Protein 2XI8 (pdb70)

Nearest PDB structures (foldseek):
  2xj3-assembly1_A  TM=1.014E+00  e=5.355E-12  Enterococcus faecalis
  2xi8-assembly1_A  TM=1.015E+00  e=1.110E-11  Enterococcus faecalis
  1utx-assembly1_B  TM=9.759E-01  e=1.572E-10  Enterococcus faecalis
  2xj3-assembly1_B  TM=9.805E-01  e=1.074E-09  Enterococcus faecalis
  2gzu-assembly1_B  TM=9.222E-01  e=6.323E-10  Enterococcus faecalis

Sequence (132 aa):
MMIINNNLKLIREKKKISQSELAALLEVSRQTINGIEKNKKYYNNPPSLQLALKIAYYLNTPLEDIFQWQPEMMIIINNLKLIREKKKKISQSSEELAALLEVSRQTINGIEKNNKYNPSLQLALKIAYYLNTPLLEDIFQWQPE

Secondary structure (P-SEA, 3-state):
ccccaaaaaaaaacccaaaaaaaacccaaaaaaaaaccccccaaaaaaaaaaaccccccccccccc/ccccaaaaaaaaacccaaaaaaaacccaaaaaaaaaccccccaaaaaaaaaaaccccccccccccc

B-factor: mean 19.88, std 9.54, range [9.63, 66.48]

InterPro domains:
  IPR001387 Cro/C1-type, helix-turn-helix domain [PF01381] (6-59)
  IPR001387 Cro/C1-type, helix-turn-helix domain [PS50943] (6-60)
  IPR001387 Cro/C1-type, helix-turn-helix domain [SM00530] (5-60)
  IPR001387 Cro/C1-type, helix-turn-helix domain [cd00093] (4-60)
  IPR010982 Lambda repressor-like, DNA-binding domain superfamily [G3DSA:1.10.260.40] (1-66)
  IPR010982 Lambda repressor-like, DNA-binding domain superfamily [SSF47413] (4-63)

Radius of gyration: 15.18 Å; Cα contacts (8 Å, |Δi|>4): 177; chains: 2; bounding box: 29×44×25 Å

Solvent-accessible surface area: 7477 Å² total; per-residue (Å²): 147,11,87,28,48,0,99,129,31,13,69,116,82,179,31,56,24,65,93,0,6,75,84,0,149,46,60,143,143,35,0,59,3,1,18,96,111,108,100,76,9,68,4,73,18,0,6,26,0,6,113,80,1,131,26,80,0,59,71,0,0,66,25,67,84,178,122,22,106,32,29,0,91,131,26,18,92,111,85,99,31,64,29,64,92,0,5,76,68,4,148,44,61,116,129,40,0,38,0,1,15,128,111,131,104,86,10,71,3,66,29,0,4,32,0,2,100,56,0,128,19,75,0,51,71,0,1,71,40,62,34,189

Organism: Enterococcus faecalis (NCBI:txid1351)

CATH classification: 1.10.260.40

Foldseek 3Di:
DKDFDLVVLCVVVVHDLCRVCVQLVHDSVQVVCVVVVNDDDDPVSLVVSCVVSVHPSCNGIPDDDD/DKDFCLVVLCVVVVADLCRLCVQLVHDSVVVVCVVVVVDDDDPVSLVSSCVVSVHPSCVGIPDDDD

Structure (mmCIF, N/CA/C/O backbone):
data_2XI8
#
_entry.id   2XI8
#
_cell.length_a   63.412
_cell.length_b   63.412
_cell.length_c   41.315
_cell.angle_alpha   90.00
_cell.angle_beta   90.00
_cell.angle_gamma   90.00
#
_symmetry.space_group_name_H-M   'P 41'
#
loop_
_entity.id
_entity.type
_entity.pdbx_description
1 polymer 'PUTATIVE TRANSCRIPTION REGULATOR'
2 non-polymer GLYCEROL
3 water water
#
loop_
_atom_site.group_PDB
_atom_site.id
_atom_site.type_symbol
_atom_site.label_atom_id
_atom_site.label_alt_id
_atom_site.label_comp_id
_atom_site.label_asym_id
_atom_site.label_entity_id
_atom_site.label_seq_id
_atom_site.pdbx_PDB_ins_code
_atom_site.Cartn_x
_atom_site.Cartn_y
_atom_site.Cartn_z
_atom_site.occupancy
_atom_site.B_iso_or_equiv
_atom_site.auth_seq_id
_atom_site.auth_comp_id
_atom_site.auth_asym_id
_atom_site.auth_atom_id
_atom_site.pdbx_PDB_model_num
ATOM 1 N N A MET A 1 1 ? 17.189 -8.176 -5.493 0.63 18.18 1 MET A N 1
ATOM 2 N N B MET A 1 1 ? 17.152 -8.611 -5.190 0.37 12.11 1 MET A N 1
ATOM 3 C CA A MET A 1 1 ? 16.455 -7.032 -4.955 0.63 16.90 1 MET A CA 1
ATOM 4 C CA B MET A 1 1 ? 16.767 -7.263 -4.827 0.37 14.19 1 MET A CA 1
ATOM 5 C C A MET A 1 1 ? 16.724 -6.899 -3.456 0.63 16.10 1 MET A C 1
ATOM 6 C C B MET A 1 1 ? 16.900 -7.004 -3.333 0.37 12.78 1 MET A C 1
ATOM 7 O O A MET A 1 1 ? 16.435 -7.888 -2.755 0.63 19.90 1 MET A O 1
ATOM 8 O O B MET A 1 1 ? 16.717 -7.898 -2.496 0.37 10.46 1 MET A O 1
ATOM 17 N N . ILE A 1 2 ? 17.157 -5.743 -3.013 1.00 14.56 2 ILE A N 1
ATOM 18 C CA . ILE A 1 2 ? 17.289 -5.298 -1.645 1.00 13.93 2 ILE A CA 1
ATOM 19 C C . ILE A 1 2 ? 16.243 -4.225 -1.362 1.00 14.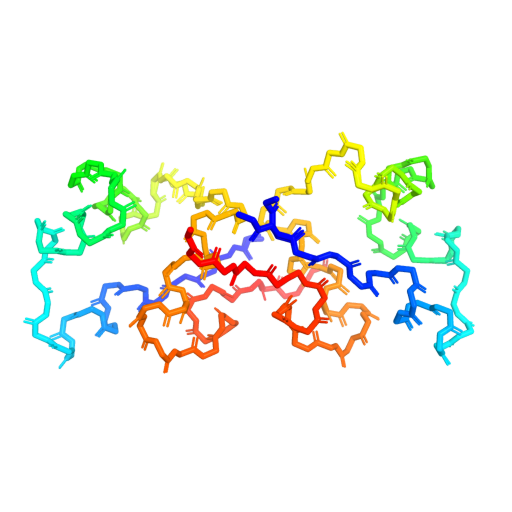49 2 ILE A C 1
ATOM 20 O O . ILE A 1 2 ? 16.128 -3.276 -2.124 1.00 18.85 2 ILE A O 1
ATOM 25 N N . ILE A 1 3 ? 15.483 -4.423 -0.277 1.00 13.86 3 ILE A N 1
ATOM 26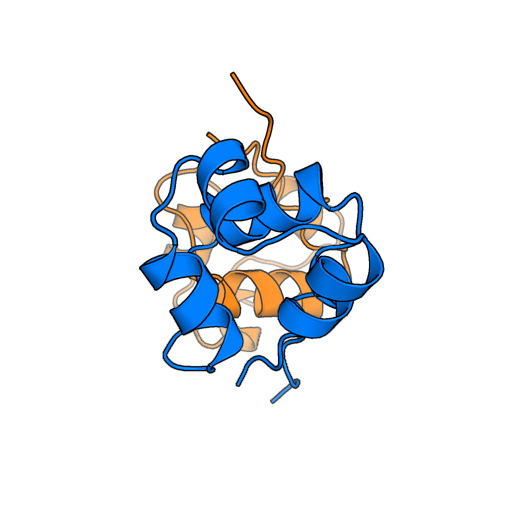 C CA . ILE A 1 3 ? 14.601 -3.397 0.261 1.00 15.79 3 ILE A CA 1
ATOM 27 C C . ILE A 1 3 ? 15.334 -2.735 1.415 1.00 13.14 3 ILE A C 1
ATOM 28 O O . ILE A 1 3 ? 15.823 -3.427 2.288 1.00 15.87 3 ILE A O 1
ATOM 33 N N . ASN A 1 4 ? 15.370 -1.411 1.427 1.00 14.52 4 ASN A N 1
ATOM 34 C CA . ASN A 1 4 ? 16.062 -0.729 2.530 1.00 13.74 4 ASN A CA 1
ATOM 35 C C . ASN A 1 4 ? 15.091 0.124 3.326 1.00 13.86 4 ASN A C 1
ATOM 36 O O . ASN A 1 4 ? 14.084 0.629 2.863 1.00 15.77 4 ASN A O 1
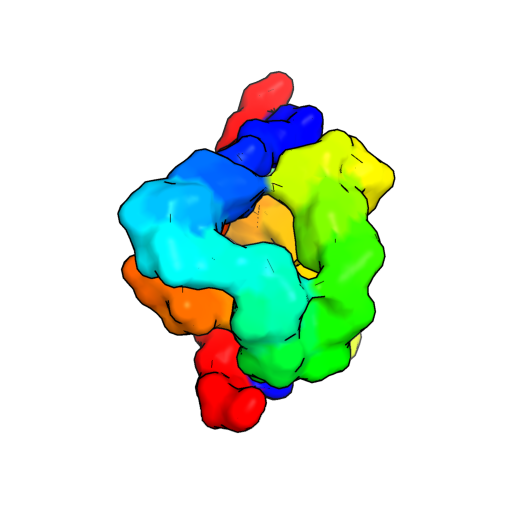ATOM 41 N N A ASN A 1 5 ? 15.470 0.284 4.570 0.57 12.82 5 ASN A N 1
ATOM 42 N N B ASN A 1 5 ? 15.479 0.316 4.573 0.43 13.08 5 ASN A N 1
ATOM 43 C CA A ASN A 1 5 ? 14.747 1.046 5.570 0.57 12.97 5 ASN A CA 1
ATOM 44 C CA B ASN A 1 5 ? 14.661 1.155 5.454 0.43 13.24 5 ASN A CA 1
ATOM 45 C C A ASN A 1 5 ? 15.500 2.264 6.064 0.57 13.00 5 ASN A C 1
ATOM 46 C C B ASN A 1 5 ? 15.471 2.280 6.059 0.43 12.53 5 ASN A C 1
ATOM 47 O O A ASN A 1 5 ? 15.223 2.771 7.152 0.57 12.27 5 ASN A O 1
ATOM 48 O O B ASN A 1 5 ? 15.268 2.782 7.163 0.43 16.34 5 ASN A O 1
ATOM 57 N N . LEU A 1 6 ? 16.461 2.738 5.280 1.00 11.58 6 LEU A N 1
ATOM 58 C CA . LEU A 1 6 ? 17.333 3.796 5.758 1.00 10.55 6 LEU A CA 1
ATOM 59 C C . LEU A 1 6 ? 16.556 5.086 6.089 1.00 10.56 6 LEU A C 1
ATOM 60 O O . LEU A 1 6 ? 16.822 5.698 7.127 1.00 11.15 6 LEU A O 1
ATOM 65 N N . LYS A 1 7 ? 15.669 5.518 5.212 1.00 11.54 7 LYS A N 1
ATOM 66 C CA . LYS A 1 7 ? 14.958 6.783 5.475 1.00 11.66 7 LYS A CA 1
ATOM 67 C C . LYS A 1 7 ? 14.224 6.718 6.802 1.00 12.10 7 LYS A C 1
ATOM 68 O O . LYS A 1 7 ? 14.312 7.642 7.615 1.00 12.54 7 LYS A O 1
ATOM 74 N N . LEU A 1 8 ? 13.437 5.663 7.040 1.00 13.20 8 LEU A N 1
ATOM 75 C CA . LEU A 1 8 ? 12.639 5.615 8.240 1.00 13.95 8 LEU A CA 1
ATOM 76 C C . LEU A 1 8 ? 13.518 5.530 9.464 1.00 12.70 8 LEU A C 1
ATOM 77 O O . LEU A 1 8 ? 13.195 6.166 10.460 1.00 14.13 8 LEU A O 1
ATOM 82 N N . ILE A 1 9 ? 14.608 4.780 9.430 1.00 12.62 9 ILE A N 1
ATOM 83 C CA . ILE A 1 9 ? 15.459 4.677 10.601 1.00 12.22 9 ILE A CA 1
ATOM 84 C C . ILE A 1 9 ? 16.136 6.021 10.896 1.00 11.79 9 ILE A C 1
ATOM 85 O O . ILE A 1 9 ? 16.192 6.492 12.023 1.00 12.33 9 ILE A O 1
ATOM 90 N N . ARG A 1 10 ? 16.676 6.641 9.842 1.00 11.12 10 ARG A N 1
ATOM 91 C CA . ARG A 1 10 ? 17.350 7.941 9.970 1.00 11.05 10 ARG A CA 1
ATOM 92 C C . ARG A 1 10 ? 16.413 8.985 10.539 1.00 10.87 10 ARG A C 1
ATOM 93 O O . ARG A 1 10 ? 16.764 9.714 11.457 1.00 11.70 10 ARG A O 1
ATOM 101 N N . GLU A 1 11 ? 15.191 9.038 9.972 1.00 11.70 11 GLU A N 1
ATOM 102 C CA . GLU A 1 11 ? 14.231 10.041 10.397 1.00 13.09 11 GLU A CA 1
ATOM 103 C C . GLU A 1 11 ? 13.787 9.794 11.837 1.00 13.56 11 GLU A C 1
ATOM 104 O O . GLU A 1 11 ? 13.600 10.748 12.601 1.00 13.98 11 GLU A O 1
ATOM 110 N N . LYS A 1 12 ? 13.581 8.552 12.217 1.00 14.06 12 LYS A N 1
ATOM 111 C CA . LYS A 1 12 ? 13.159 8.229 13.565 1.00 14.65 12 LYS A CA 1
ATOM 112 C C . LYS A 1 12 ? 14.198 8.731 14.572 1.00 13.09 12 LYS A C 1
ATOM 113 O O . LYS A 1 12 ? 13.852 9.183 15.665 1.00 15.78 12 LYS A O 1
ATOM 117 N N . LYS A 1 13 ? 15.458 8.609 14.215 1.00 12.66 13 LYS A N 1
ATOM 118 C CA . LYS A 1 13 ? 16.573 9.035 15.081 1.00 12.21 13 LYS A CA 1
ATOM 119 C C . LYS A 1 13 ? 16.800 10.527 15.018 1.00 12.48 13 LYS A C 1
ATOM 120 O O . LYS A 1 13 ? 17.720 11.060 15.696 1.00 12.94 13 LYS A O 1
ATOM 126 N N . LYS A 1 14 ? 16.028 11.255 14.245 1.00 11.97 14 LYS A N 1
ATOM 127 C CA . LYS A 1 14 ? 16.101 12.721 14.109 1.00 11.96 14 LYS A CA 1
ATOM 128 C C . LYS A 1 14 ? 17.383 13.169 13.474 1.00 10.59 14 LYS A C 1
ATOM 129 O O . LYS A 1 14 ? 17.884 14.248 13.806 1.00 11.72 14 LYS A O 1
ATOM 135 N N . ILE A 1 15 ? 17.936 12.380 12.553 1.00 11.60 15 ILE A N 1
ATOM 136 C CA . ILE A 1 15 ? 19.169 12.667 11.859 1.00 10.79 15 ILE A CA 1
ATOM 137 C C . ILE A 1 15 ? 18.830 13.208 10.486 1.00 10.98 15 ILE A C 1
ATOM 138 O O . ILE A 1 15 ? 18.114 12.568 9.734 1.00 11.82 15 ILE A O 1
ATOM 143 N N . SER A 1 16 ? 19.334 14.384 10.128 1.00 11.28 16 SER A N 1
ATOM 144 C CA . SER A 1 16 ? 19.072 14.885 8.759 1.00 12.42 16 SER A CA 1
ATOM 145 C C . SER A 1 16 ? 20.001 14.205 7.765 1.00 10.94 16 SER A C 1
ATOM 146 O O . SER A 1 16 ? 20.983 13.550 8.125 1.00 11.02 16 SER A O 1
ATOM 149 N N . GLN A 1 17 ? 19.687 14.325 6.476 1.00 11.29 17 GLN A N 1
ATOM 150 C CA . GLN A 1 17 ? 20.530 13.698 5.487 1.00 10.61 17 GLN A CA 1
ATOM 151 C C . GLN A 1 17 ? 21.941 14.297 5.527 1.00 11.20 17 GLN A C 1
ATOM 152 O O . GLN A 1 17 ? 22.924 13.578 5.402 1.00 11.45 17 GLN A O 1
ATOM 158 N N . SER A 1 18 ? 22.032 15.637 5.620 1.00 12.05 18 SER A N 1
ATOM 159 C CA . SER A 1 18 ? 23.368 16.244 5.681 1.00 12.02 18 SER A CA 1
ATOM 160 C C . SER A 1 18 ? 24.124 15.799 6.891 1.00 12.04 18 SER A C 1
ATOM 161 O O . SER A 1 18 ? 25.340 15.653 6.873 1.00 13.08 18 SER A O 1
ATOM 164 N N . GLU A 1 19 ? 23.517 15.587 8.008 1.00 11.70 19 GLU A N 1
ATOM 165 C CA . GLU A 1 19 ? 24.058 15.144 9.256 1.00 11.71 19 GLU A CA 1
ATOM 166 C C . GLU A 1 19 ? 24.636 13.746 9.054 1.00 11.05 19 GLU A C 1
ATOM 167 O O . GLU A 1 19 ? 25.767 13.453 9.461 1.00 11.73 19 GLU A O 1
ATOM 173 N N . LEU A 1 20 ? 23.856 12.851 8.468 1.00 10.99 20 LEU A N 1
ATOM 174 C CA . LEU A 1 20 ? 24.330 11.481 8.245 1.00 10.29 20 LEU A CA 1
ATOM 175 C C . LEU A 1 20 ? 25.482 11.468 7.251 1.00 10.52 20 LEU A C 1
ATOM 176 O O . LEU A 1 20 ? 26.455 10.757 7.439 1.00 11.63 20 LEU A O 1
ATOM 181 N N . ALA A 1 21 ? 25.372 12.253 6.196 1.00 11.92 21 ALA A N 1
ATOM 182 C CA . ALA A 1 21 ? 26.419 12.359 5.206 1.00 12.27 21 ALA A CA 1
ATOM 183 C C . ALA A 1 21 ? 27.737 12.802 5.848 1.00 13.18 21 ALA A C 1
ATOM 184 O O . ALA A 1 21 ? 28.813 12.260 5.580 1.00 13.49 21 ALA A O 1
ATOM 186 N N . ALA A 1 22 ? 27.687 13.829 6.711 1.00 12.16 22 ALA A N 1
ATOM 187 C CA . ALA A 1 22 ? 28.884 14.298 7.417 1.00 13.32 22 ALA A CA 1
ATOM 188 C C . ALA A 1 22 ? 29.506 13.197 8.248 1.00 12.44 22 ALA A C 1
ATOM 189 O O . ALA A 1 22 ? 30.720 12.971 8.225 1.00 14.04 22 ALA A O 1
ATOM 191 N N . LEU A 1 23 ? 28.723 12.460 8.978 1.00 12.67 23 LEU A N 1
ATOM 192 C CA . LEU A 1 23 ? 29.205 11.425 9.879 1.00 12.92 23 LEU A CA 1
ATOM 193 C C . LEU A 1 23 ? 29.907 10.355 9.046 1.00 12.56 23 LEU A C 1
ATOM 194 O O . LEU A 1 23 ? 30.948 9.848 9.462 1.00 14.18 23 LEU A O 1
ATOM 199 N N . LEU A 1 24 ? 29.293 9.946 7.933 1.00 12.62 24 LEU A N 1
ATOM 200 C CA . LEU A 1 24 ? 29.792 8.849 7.077 1.00 12.44 24 LEU A CA 1
ATOM 201 C C . LEU A 1 24 ? 30.818 9.280 6.081 1.00 13.24 24 LEU A C 1
ATOM 202 O O . LEU A 1 24 ? 31.361 8.429 5.383 1.00 15.07 24 LEU A O 1
ATOM 207 N N . GLU A 1 25 ? 31.059 10.558 5.966 1.00 13.96 25 GLU A N 1
ATOM 208 C CA . GLU A 1 25 ? 32.002 11.097 4.986 1.00 14.53 25 GLU A CA 1
ATOM 209 C C . GLU A 1 25 ? 31.628 10.690 3.567 1.00 15.23 25 GLU A C 1
ATOM 210 O O . GLU A 1 25 ? 32.458 10.285 2.770 1.00 17.89 25 GLU A O 1
ATOM 216 N N . VAL A 1 26 ? 30.367 10.918 3.237 1.00 14.18 26 VAL A N 1
ATOM 217 C CA . VAL A 1 26 ? 29.826 10.777 1.891 1.00 14.01 26 VAL A CA 1
ATOM 218 C C . VAL A 1 26 ? 28.980 12.011 1.598 1.00 14.29 26 VAL A C 1
ATOM 219 O O . VAL A 1 26 ? 28.749 12.846 2.503 1.00 15.06 26 VAL A O 1
ATOM 223 N N . SER A 1 27 ? 28.560 12.180 0.350 1.00 16.08 27 SER A N 1
ATOM 224 C CA . SER A 1 27 ? 27.722 13.293 0.006 1.00 16.01 27 SER A CA 1
ATOM 225 C C . SER A 1 27 ? 26.291 13.049 0.431 1.00 14.93 27 SER A C 1
ATOM 226 O O . SER A 1 27 ? 25.806 11.933 0.566 1.00 14.64 27 SER A O 1
ATOM 229 N N . ARG A 1 28 ? 25.566 14.160 0.602 1.00 15.48 28 ARG A N 1
ATOM 230 C CA . ARG A 1 28 ? 24.106 14.059 0.822 1.00 14.62 28 ARG A CA 1
ATOM 231 C C . ARG A 1 28 ? 23.421 13.385 -0.341 1.00 13.80 28 ARG A C 1
ATOM 232 O O . ARG A 1 28 ? 22.497 12.601 -0.126 1.00 14.87 28 ARG A O 1
ATOM 240 N N . GLN A 1 29 ? 23.877 13.646 -1.550 1.00 14.25 29 GLN A N 1
ATOM 241 C CA . GLN A 1 29 ? 23.319 12.991 -2.760 1.00 15.49 29 GLN A CA 1
ATOM 242 C C . GLN A 1 29 ? 23.371 11.478 -2.615 1.00 14.81 29 GLN A C 1
ATOM 243 O O . GLN A 1 29 ? 22.471 10.749 -2.983 1.00 15.21 29 GLN A O 1
ATOM 249 N N . THR A 1 30 ? 24.471 10.971 -2.092 1.00 15.07 30 THR A N 1
ATOM 250 C CA . THR A 1 30 ? 24.643 9.519 -1.883 1.00 15.04 30 THR A CA 1
ATOM 251 C C . THR A 1 30 ? 23.563 8.984 -0.950 1.00 14.06 30 THR A C 1
ATOM 252 O O . THR A 1 30 ? 22.917 7.952 -1.173 1.00 14.95 30 THR A O 1
ATOM 256 N N . ILE A 1 31 ? 23.394 9.672 0.195 1.00 13.19 31 ILE A N 1
ATOM 257 C CA . ILE A 1 31 ? 22.366 9.261 1.158 1.00 13.18 31 ILE A CA 1
ATOM 258 C C . ILE A 1 31 ? 21.007 9.282 0.525 1.00 13.02 31 ILE A C 1
ATOM 259 O O . ILE A 1 31 ? 20.217 8.335 0.643 1.00 13.53 31 ILE A O 1
ATOM 264 N N . ASN A 1 32 ? 20.716 10.386 -0.164 1.00 13.99 32 ASN A N 1
ATOM 265 C CA . ASN A 1 32 ? 19.395 10.539 -0.772 1.00 14.34 32 ASN A CA 1
ATOM 266 C C . ASN A 1 32 ? 19.171 9.464 -1.821 1.00 13.97 32 ASN A C 1
ATOM 267 O O . ASN A 1 32 ? 18.070 8.910 -1.950 1.00 14.89 32 ASN A O 1
ATOM 272 N N . GLY A 1 33 ? 20.210 9.150 -2.612 1.00 15.53 33 GLY A N 1
ATOM 273 C CA . GLY A 1 33 ? 20.025 8.155 -3.643 1.00 16.93 33 GLY A CA 1
ATOM 274 C C . GLY A 1 33 ? 19.743 6.775 -3.101 1.00 13.86 33 GLY A C 1
ATOM 275 O O . GLY A 1 33 ? 18.979 6.007 -3.684 1.00 17.19 33 GLY A O 1
ATOM 276 N N . ILE A 1 34 ? 20.364 6.436 -1.977 1.00 13.17 34 ILE A N 1
ATOM 277 C CA . ILE A 1 34 ? 20.049 5.166 -1.341 1.00 13.51 34 ILE A CA 1
ATOM 278 C C . ILE A 1 34 ? 18.573 5.153 -0.938 1.00 13.30 34 ILE A C 1
ATOM 279 O O . ILE A 1 34 ? 17.815 4.203 -1.162 1.00 15.21 34 ILE A O 1
ATOM 284 N N . GLU A 1 35 ? 18.110 6.193 -0.267 1.00 13.50 35 GLU A N 1
ATOM 285 C CA . GLU A 1 35 ? 16.734 6.293 0.178 1.00 15.18 35 GLU A CA 1
ATOM 286 C C . GLU A 1 35 ? 15.718 6.345 -0.932 1.00 17.73 35 GLU A C 1
ATOM 287 O O . GLU A 1 35 ? 14.595 5.922 -0.723 1.00 28.30 35 GLU A O 1
ATOM 293 N N . LYS A 1 36 ? 16.097 6.829 -2.075 1.00 16.97 36 LYS A N 1
ATOM 294 C CA . LYS A 1 36 ? 15.209 6.885 -3.228 1.00 18.64 36 LYS A CA 1
ATOM 295 C C . LYS A 1 36 ? 15.361 5.651 -4.124 1.00 18.15 36 LYS A C 1
ATOM 296 O O . LYS A 1 36 ? 14.828 5.575 -5.228 1.00 23.38 36 LYS A O 1
ATOM 300 N N . ASN A 1 37 ? 16.085 4.622 -3.627 1.00 19.63 37 ASN A N 1
ATOM 301 C CA . ASN A 1 37 ? 16.250 3.384 -4.354 1.00 21.49 37 ASN A CA 1
ATOM 302 C C . ASN A 1 37 ? 16.888 3.574 -5.710 1.00 23.54 37 ASN A C 1
ATOM 303 O O . ASN A 1 37 ? 16.576 2.898 -6.698 1.00 28.93 37 ASN A O 1
ATOM 308 N N A LYS A 1 38 ? 17.858 4.468 -5.831 0.58 21.35 38 LYS A N 1
ATOM 309 N N B LYS A 1 38 ? 17.817 4.528 -5.777 0.42 21.01 38 LYS A N 1
ATOM 310 C CA A LYS A 1 38 ? 18.466 4.559 -7.169 0.58 22.04 38 LYS A CA 1
ATOM 311 C CA B LYS A 1 38 ? 18.490 4.933 -6.992 0.42 23.74 38 LYS A CA 1
ATOM 312 C C A LYS A 1 38 ? 19.509 3.477 -7.325 0.58 17.21 38 LYS A C 1
ATOM 313 C C B LYS A 1 38 ? 19.992 4.689 -6.954 0.42 23.70 38 LYS A C 1
ATOM 314 O O A LYS A 1 38 ? 19.900 2.993 -8.391 0.58 22.85 38 LYS A O 1
ATOM 315 O O B LYS A 1 38 ? 20.602 4.726 -8.038 0.42 38.55 38 LYS A O 1
ATOM 321 N N A TYR A 1 39 ? 20.054 3.029 -6.189 0.47 12.30 39 TYR A N 1
ATOM 322 N N B TYR A 1 39 ? 20.638 4.540 -5.802 0.53 21.50 39 TYR A N 1
ATOM 323 C CA A TYR A 1 39 ? 21.139 2.086 -6.147 0.47 14.46 39 TYR A CA 1
ATOM 324 C CA B TYR A 1 39 ? 22.045 4.265 -5.605 0.53 19.99 39 TYR A CA 1
ATOM 325 C C A TYR A 1 39 ? 21.351 1.591 -4.715 0.47 13.00 39 TYR A C 1
ATOM 326 C C B TYR A 1 39 ? 22.208 3.031 -4.712 0.53 18.05 39 TYR A C 1
ATOM 327 O O A TYR A 1 39 ? 20.834 2.175 -3.761 0.47 13.50 39 TYR A O 1
ATOM 328 O O B TYR A 1 39 ? 21.497 2.829 -3.734 0.53 18.21 39 TYR A O 1
ATOM 345 N N A ASN A 1 40 ? 22.115 0.509 -4.610 0.60 14.34 40 ASN A N 1
ATOM 346 N N B ASN A 1 40 ? 23.179 2.203 -5.092 0.40 14.52 40 ASN A N 1
ATOM 347 C CA A ASN A 1 40 ? 22.528 -0.028 -3.332 0.60 15.06 40 ASN A CA 1
ATOM 348 C CA B ASN A 1 40 ? 23.491 0.957 -4.418 0.40 14.78 40 ASN A CA 1
ATOM 349 C C A ASN A 1 40 ? 23.899 0.516 -2.976 0.60 13.96 40 ASN A C 1
ATOM 350 C C B ASN A 1 40 ? 24.725 1.113 -3.540 0.40 15.49 40 ASN A C 1
ATOM 351 O O A ASN A 1 40 ? 24.720 0.699 -3.859 0.60 17.19 40 ASN A O 1
ATOM 352 O O B ASN A 1 40 ? 25.849 1.130 -4.060 0.40 16.99 40 ASN A O 1
ATOM 361 N N A PRO A 1 41 ? 24.196 0.738 -1.712 0.54 13.03 41 PRO A N 1
ATOM 362 N N B PRO A 1 41 ? 24.533 1.184 -2.241 0.46 13.63 41 PRO A N 1
ATOM 363 C CA A PRO A 1 41 ? 25.546 1.171 -1.367 0.54 13.53 41 PRO A CA 1
ATOM 364 C CA B PRO A 1 41 ? 25.695 1.387 -1.375 0.46 13.80 41 PRO A CA 1
ATOM 365 C C A PRO A 1 41 ? 26.565 0.052 -1.470 0.54 11.91 41 PRO A C 1
ATOM 366 C C B PRO A 1 41 ? 26.556 0.135 -1.422 0.46 12.29 41 PRO A C 1
ATOM 367 O O A PRO A 1 41 ? 26.213 -1.120 -1.585 0.54 12.32 41 PRO A O 1
ATOM 368 O O B PRO A 1 41 ? 26.088 -0.993 -1.485 0.46 14.20 41 PRO A O 1
ATOM 375 N N . SER A 1 42 ? 27.838 0.412 -1.380 1.00 12.41 42 SER A N 1
ATOM 376 C CA . SER A 1 42 ? 28.862 -0.618 -1.280 1.00 11.94 42 SER A CA 1
ATOM 377 C C . SER A 1 42 ? 28.710 -1.357 0.035 1.00 11.16 42 SER A C 1
ATOM 378 O O . SER A 1 42 ? 28.098 -0.877 0.982 1.00 11.44 42 SER A O 1
ATOM 381 N N . LEU A 1 43 ? 29.364 -2.511 0.107 1.00 11.56 43 LEU A N 1
ATOM 382 C CA . LEU A 1 43 ? 29.422 -3.232 1.366 1.00 11.39 43 LEU A CA 1
ATOM 383 C C . LEU A 1 43 ? 29.997 -2.348 2.461 1.00 11.12 43 LEU A C 1
ATOM 384 O O . LEU A 1 43 ? 29.475 -2.273 3.576 1.00 11.22 43 LEU A O 1
ATOM 389 N N . GLN A 1 44 ? 31.113 -1.652 2.176 1.00 11.93 44 GLN A N 1
ATOM 390 C CA . GLN A 1 44 ? 31.728 -0.827 3.203 1.00 12.54 44 GLN A CA 1
ATOM 391 C C . GLN A 1 44 ? 30.783 0.251 3.704 1.00 11.70 44 GLN A C 1
ATOM 392 O O . GLN A 1 44 ? 30.688 0.500 4.913 1.00 12.18 44 GLN A O 1
ATOM 398 N N . LEU A 1 45 ? 30.097 0.949 2.786 1.00 11.43 45 LEU A N 1
ATOM 399 C CA . LEU A 1 45 ? 29.186 1.998 3.256 1.00 11.09 45 LEU A CA 1
ATOM 400 C C . LEU A 1 45 ? 28.035 1.434 4.026 1.00 10.55 45 LEU A C 1
ATOM 401 O O . LEU A 1 45 ? 27.611 2.010 5.028 1.00 11.04 45 LEU A O 1
ATOM 406 N N . ALA A 1 46 ? 27.495 0.287 3.633 1.00 10.88 46 ALA A N 1
ATOM 407 C CA . ALA A 1 46 ? 26.430 -0.368 4.365 1.00 10.20 46 ALA A CA 1
ATOM 408 C C . ALA A 1 46 ? 26.898 -0.705 5.776 1.00 10.40 46 ALA A C 1
ATOM 409 O O . ALA A 1 46 ? 26.142 -0.508 6.739 1.00 10.97 46 ALA A O 1
ATOM 411 N N . LEU A 1 47 ? 28.133 -1.227 5.899 1.00 10.34 47 LEU A N 1
ATOM 412 C CA . LEU A 1 47 ? 28.651 -1.522 7.232 1.00 10.38 47 LEU A CA 1
ATOM 413 C C . LEU A 1 47 ? 28.797 -0.263 8.073 1.00 10.84 47 LEU A C 1
ATOM 414 O O . LEU A 1 47 ? 28.535 -0.292 9.273 1.00 11.29 47 LEU A O 1
ATOM 419 N N . LYS A 1 48 ? 29.255 0.841 7.475 1.00 10.65 48 LYS A N 1
ATOM 420 C CA . LYS A 1 48 ? 29.374 2.102 8.225 1.00 10.41 48 LYS A CA 1
ATOM 421 C C . LYS A 1 48 ? 28.036 2.612 8.687 1.00 9.83 48 LYS A C 1
ATOM 422 O O . LYS A 1 48 ? 27.871 3.102 9.803 1.00 10.68 48 LYS A O 1
ATOM 428 N N . ILE A 1 49 ? 27.028 2.524 7.797 1.00 10.46 49 ILE A N 1
ATOM 429 C CA . ILE A 1 49 ? 25.673 2.913 8.176 1.00 10.91 49 ILE A CA 1
ATOM 430 C C . ILE A 1 49 ? 25.170 2.105 9.368 1.00 10.76 49 ILE A C 1
ATOM 431 O O . ILE A 1 49 ? 24.641 2.621 10.358 1.00 11.38 49 ILE A O 1
ATOM 436 N N . ALA A 1 50 ? 25.328 0.772 9.308 1.00 10.69 50 ALA A N 1
ATOM 437 C CA . ALA A 1 50 ? 24.846 -0.064 10.389 1.00 11.16 50 ALA A CA 1
ATOM 438 C C . ALA A 1 50 ? 25.574 0.210 11.682 1.00 10.77 50 ALA A C 1
ATOM 439 O O . ALA A 1 50 ? 24.975 0.213 12.743 1.00 11.83 50 ALA A O 1
ATOM 441 N N . TYR A 1 51 ? 26.880 0.443 11.594 1.00 10.69 51 TYR A N 1
ATOM 442 C CA . TYR A 1 51 ? 27.709 0.753 12.762 1.00 10.80 51 TYR A CA 1
ATOM 443 C C . TYR A 1 51 ? 27.177 2.009 13.467 1.00 10.17 51 TYR A C 1
ATOM 444 O O . TYR A 1 51 ? 26.829 1.991 14.635 1.00 11.87 51 TYR A O 1
ATOM 453 N N . TYR A 1 52 ? 27.081 3.101 12.737 1.00 10.00 52 TYR A N 1
ATOM 454 C CA . TYR A 1 52 ? 26.702 4.338 13.404 1.00 10.61 52 TYR A CA 1
ATOM 455 C C . TYR A 1 52 ? 25.239 4.397 13.738 1.00 10.53 52 TYR A C 1
ATOM 456 O O . TYR A 1 52 ? 24.858 5.031 14.726 1.00 11.68 52 TYR A O 1
ATOM 465 N N . LEU A 1 53 ? 24.358 3.786 12.969 1.00 10.51 53 LEU A N 1
ATOM 466 C CA . LEU A 1 53 ? 22.941 3.732 13.311 1.00 10.92 53 LEU A CA 1
ATOM 467 C C . LEU A 1 53 ? 22.623 2.701 14.390 1.00 11.42 53 LEU A C 1
ATOM 468 O O . LEU A 1 53 ? 21.484 2.583 14.812 1.00 12.82 53 LEU A O 1
ATOM 473 N N . ASN A 1 54 ? 23.662 1.971 14.848 1.00 12.32 54 ASN A N 1
ATOM 474 C CA . ASN A 1 54 ? 23.509 1.034 15.956 1.00 14.29 54 ASN A CA 1
ATOM 475 C C . ASN A 1 54 ? 22.312 0.113 15.733 1.00 13.98 54 ASN A C 1
ATOM 476 O O . ASN A 1 54 ? 21.486 -0.080 16.604 1.00 16.23 54 ASN A O 1
ATOM 481 N N . THR A 1 55 ? 22.239 -0.414 14.506 1.00 14.18 55 THR A N 1
ATOM 482 C CA . THR A 1 55 ? 21.118 -1.226 14.048 1.00 14.51 55 THR A CA 1
ATOM 483 C C . THR A 1 55 ? 21.658 -2.405 13.280 1.00 14.94 55 THR A C 1
ATOM 484 O O . THR A 1 55 ? 22.551 -2.172 12.487 1.00 15.08 55 THR A O 1
ATOM 488 N N . PRO A 1 56 ? 21.150 -3.621 13.468 1.00 17.29 56 PRO A N 1
ATOM 489 C CA . PRO A 1 56 ? 21.688 -4.723 12.662 1.00 17.38 56 PRO A CA 1
ATOM 490 C C . PRO A 1 56 ? 21.560 -4.400 11.194 1.00 15.70 56 PRO A C 1
ATOM 491 O O . PRO A 1 56 ? 20.533 -3.888 10.767 1.00 16.06 56 PRO A O 1
ATOM 495 N N . LEU A 1 57 ? 22.581 -4.708 10.453 1.00 13.85 57 LEU A N 1
ATOM 496 C CA . LEU A 1 57 ? 22.604 -4.313 9.048 1.00 13.48 57 LEU A CA 1
ATOM 497 C C . LEU A 1 57 ? 21.410 -4.862 8.312 1.00 13.28 57 LEU A C 1
ATOM 498 O O . LEU A 1 57 ? 20.825 -4.104 7.467 1.00 13.39 57 LEU A O 1
ATOM 503 N N . GLU A 1 58 ? 21.006 -6.080 8.539 1.00 15.29 58 GLU A N 1
ATOM 504 C CA . GLU A 1 58 ? 19.920 -6.701 7.809 1.00 18.68 58 GLU A CA 1
ATOM 505 C C . GLU A 1 58 ? 18.578 -6.141 8.220 1.00 21.95 58 GLU A C 1
ATOM 506 O O . GLU A 1 58 ? 17.605 -6.458 7.543 1.00 25.16 58 GLU A O 1
ATOM 512 N N . ASP A 1 59 ? 18.486 -5.283 9.236 1.00 17.93 59 ASP A N 1
ATOM 513 C CA . ASP A 1 59 ? 17.266 -4.520 9.500 1.00 19.43 59 ASP A CA 1
ATOM 514 C C . ASP A 1 59 ? 17.200 -3.271 8.645 1.00 18.03 59 ASP A C 1
ATOM 515 O O . ASP A 1 59 ? 16.140 -2.666 8.482 1.00 23.51 59 ASP A O 1
ATOM 520 N N . ILE A 1 60 ? 18.336 -2.867 8.078 1.00 13.21 60 ILE A N 1
ATOM 521 C CA . ILE A 1 60 ? 18.403 -1.678 7.223 1.00 12.33 60 ILE A CA 1
ATOM 522 C C . ILE A 1 60 ? 18.328 -2.061 5.747 1.00 12.23 60 ILE A C 1
ATOM 523 O O . ILE A 1 60 ? 17.667 -1.406 4.985 1.00 13.88 60 ILE A O 1
ATOM 528 N N . PHE A 1 61 ? 19.083 -3.124 5.385 1.00 12.25 61 PHE A N 1
ATOM 529 C CA . PHE A 1 61 ? 19.180 -3.631 4.012 1.00 13.00 61 PHE A CA 1
ATOM 530 C C . PHE A 1 61 ? 18.742 -5.078 3.991 1.00 12.65 61 PHE A C 1
ATOM 531 O O . PHE A 1 61 ? 19.422 -5.922 4.556 1.00 15.67 61 PHE A O 1
ATOM 539 N N . GLN A 1 62 ? 17.588 -5.325 3.400 1.00 12.32 62 GLN A N 1
ATOM 540 C CA . GLN A 1 62 ? 16.960 -6.629 3.461 1.00 13.58 62 GLN A CA 1
ATOM 541 C C . GLN A 1 62 ? 16.957 -7.271 2.086 1.00 13.02 62 GLN A C 1
ATOM 542 O O . GLN A 1 62 ? 16.172 -6.818 1.224 1.00 14.81 62 GLN A O 1
ATOM 548 N N . TRP A 1 63 ? 17.792 -8.260 1.881 1.00 12.11 63 TRP A N 1
ATOM 549 C CA . TRP A 1 63 ? 17.746 -9.009 0.623 1.00 11.72 63 TRP A CA 1
ATOM 550 C C . TRP A 1 63 ? 16.470 -9.828 0.582 1.00 12.54 63 TRP A C 1
ATOM 551 O O . TRP A 1 63 ? 16.134 -10.490 1.567 1.00 13.80 63 TRP A O 1
ATOM 562 N N . GLN A 1 64 ? 15.744 -9.787 -0.520 1.00 12.64 64 GLN A N 1
ATOM 563 C CA . GLN A 1 64 ? 14.520 -10.611 -0.652 1.00 13.48 64 GLN A CA 1
ATOM 564 C C . GLN A 1 64 ? 14.949 -11.960 -1.170 1.00 12.69 64 GLN A C 1
ATOM 565 O O . GLN A 1 64 ? 15.436 -12.037 -2.342 1.00 13.63 64 GLN A O 1
ATOM 571 N N . PRO A 1 65 ? 14.939 -13.031 -0.376 1.00 13.06 65 PRO A N 1
ATOM 572 C CA . PRO A 1 65 ? 15.587 -14.247 -0.879 1.00 13.31 65 PRO A CA 1
ATOM 573 C C . PRO A 1 65 ? 14.955 -14.734 -2.169 1.00 13.53 65 PRO A C 1
ATOM 574 O O . PRO A 1 65 ? 13.753 -14.729 -2.364 1.00 17.42 65 PRO A O 1
ATOM 578 N N . GLU A 1 66 ? 15.803 -15.126 -3.104 1.00 13.75 66 GLU A N 1
ATOM 579 C CA . GLU A 1 66 ? 15.440 -15.577 -4.434 1.00 14.32 66 GLU A CA 1
ATOM 580 C C . GLU A 1 66 ? 16.478 -16.625 -4.841 1.00 12.55 66 GLU A C 1
ATOM 581 O O . GLU A 1 66 ? 17.645 -16.238 -4.917 1.00 14.84 66 GLU A O 1
ATOM 588 N N A MET B 1 1 ? 40.774 -2.797 6.199 0.39 40.89 1 MET B N 1
ATOM 589 N N B MET B 1 1 ? 38.772 -0.094 7.809 0.61 27.60 1 MET B N 1
ATOM 590 C CA A MET B 1 1 ? 39.426 -2.287 6.004 0.39 35.37 1 MET B CA 1
ATOM 591 C CA B MET B 1 1 ? 39.276 -1.391 8.243 0.61 27.35 1 MET B CA 1
ATOM 592 C C A MET B 1 1 ? 38.336 -3.358 5.984 0.39 28.99 1 MET B C 1
ATOM 593 C C B MET B 1 1 ? 38.124 -2.391 8.280 0.61 27.09 1 MET B C 1
ATOM 594 O O A MET B 1 1 ? 38.050 -3.774 4.860 0.39 32.79 1 MET B O 1
ATOM 595 O O B MET B 1 1 ? 37.126 -2.150 8.951 0.61 22.47 1 MET B O 1
ATOM 598 N N A ILE B 1 2 ? 37.784 -3.743 7.113 0.39 25.18 2 ILE B N 1
ATOM 599 N N B ILE B 1 2 ? 38.310 -3.464 7.512 0.61 25.10 2 ILE B N 1
ATOM 600 C CA A ILE B 1 2 ? 36.744 -4.746 7.291 0.39 25.91 2 ILE B CA 1
ATOM 601 C CA B ILE B 1 2 ? 37.319 -4.528 7.474 0.61 21.45 2 ILE B CA 1
ATOM 602 C C A ILE B 1 2 ? 37.367 -6.107 7.619 0.39 23.62 2 ILE B C 1
ATOM 603 C C B ILE B 1 2 ? 37.972 -5.867 7.849 0.61 25.21 2 ILE B C 1
ATOM 604 O O A ILE B 1 2 ? 37.798 -6.781 6.711 0.39 24.60 2 ILE B O 1
ATOM 605 O O B ILE B 1 2 ? 38.939 -6.266 7.227 0.61 20.58 2 ILE B O 1
ATOM 614 N N . ILE B 1 3 ? 37.429 -6.536 8.869 1.00 22.48 3 ILE B N 1
ATOM 615 C CA . ILE B 1 3 ? 37.924 -7.859 9.208 1.00 24.28 3 ILE B CA 1
ATOM 616 C C . ILE B 1 3 ? 36.978 -8.840 8.521 1.00 20.25 3 ILE B C 1
ATOM 617 O O . ILE B 1 3 ? 35.753 -8.732 8.514 1.00 24.45 3 ILE B O 1
ATOM 622 N N . ASN B 1 4 ? 37.449 -9.891 7.858 1.00 19.18 4 ASN B N 1
ATOM 623 C CA . ASN B 1 4 ? 36.638 -10.884 7.213 1.00 17.89 4 ASN B CA 1
ATOM 624 C C . ASN B 1 4 ? 36.760 -12.250 7.851 1.00 16.31 4 ASN B C 1
ATOM 625 O O . ASN B 1 4 ? 37.872 -12.789 7.918 1.00 15.63 4 ASN B O 1
ATOM 630 N N . ASN B 1 5 ? 35.625 -12.888 8.246 1.00 16.72 5 ASN B N 1
ATOM 631 C CA . ASN B 1 5 ? 35.590 -14.189 8.927 1.00 16.97 5 ASN B CA 1
ATOM 632 C C . ASN B 1 5 ? 34.965 -15.267 8.055 1.00 16.66 5 ASN B C 1
ATOM 633 O O . ASN B 1 5 ? 34.585 -16.302 8.580 1.00 17.21 5 ASN B O 1
ATOM 638 N N . LEU B 1 6 ? 34.903 -15.014 6.735 1.00 15.80 6 LEU B N 1
ATOM 639 C CA . LEU B 1 6 ? 34.118 -15.950 5.908 1.00 15.67 6 LEU B CA 1
ATOM 640 C C . LEU B 1 6 ? 34.696 -17.349 5.969 1.00 15.34 6 LEU B C 1
ATOM 641 O O . LEU B 1 6 ? 33.943 -18.316 6.098 1.00 17.52 6 LEU B O 1
ATOM 646 N N . LYS B 1 7 ? 36.007 -17.519 5.809 1.00 15.22 7 LYS B N 1
ATOM 647 C CA . LYS B 1 7 ? 36.568 -18.872 5.803 1.00 17.46 7 LYS B CA 1
ATOM 648 C C . LYS B 1 7 ? 36.272 -19.573 7.130 1.00 17.29 7 LYS B C 1
ATOM 649 O O . LYS B 1 7 ? 35.830 -20.715 7.136 1.00 18.89 7 LYS B O 1
ATOM 654 N N . LEU B 1 8 ? 36.505 -18.864 8.244 1.00 18.13 8 LEU B N 1
ATOM 655 C CA . LEU B 1 8 ? 36.323 -19.483 9.547 1.00 18.13 8 LEU B CA 1
ATOM 656 C C . LEU B 1 8 ? 34.887 -19.977 9.697 1.00 20.38 8 LEU B C 1
ATOM 657 O O . LEU B 1 8 ? 34.617 -21.077 10.213 1.00 23.26 8 LEU B O 1
ATOM 662 N N . ILE B 1 9 ? 33.932 -19.163 9.278 1.00 19.65 9 ILE B N 1
ATOM 663 C CA . ILE B 1 9 ? 32.510 -19.429 9.455 1.00 22.10 9 ILE B CA 1
ATOM 664 C C . ILE B 1 9 ? 32.103 -20.596 8.560 1.00 22.07 9 ILE B C 1
ATOM 665 O O . ILE B 1 9 ? 31.433 -21.541 9.003 1.00 24.51 9 ILE B O 1
ATOM 670 N N . ARG B 1 10 ? 32.541 -20.535 7.298 1.00 19.80 10 ARG B N 1
ATOM 671 C CA . ARG B 1 10 ? 32.180 -21.588 6.345 1.00 19.19 10 ARG B CA 1
ATOM 672 C C . ARG B 1 10 ? 32.714 -22.942 6.787 1.00 21.34 10 ARG B C 1
ATOM 673 O O . ARG B 1 10 ? 32.071 -24.007 6.769 1.00 21.95 10 ARG B O 1
ATOM 681 N N . GLU B 1 11 ? 33.962 -22.927 7.281 1.00 21.84 11 GLU B N 1
ATOM 682 C CA . GLU B 1 11 ? 34.613 -24.115 7.783 1.00 25.19 11 GLU B CA 1
ATOM 683 C C . GLU B 1 11 ? 33.926 -24.648 9.023 1.00 26.44 11 GLU B C 1
ATOM 684 O O . GLU B 1 11 ? 33.747 -25.877 9.130 1.00 31.20 11 GLU B O 1
ATOM 690 N N A LYS B 1 12 ? 33.521 -23.784 9.934 0.91 27.64 12 LYS B N 1
ATOM 691 N N B LYS B 1 12 ? 33.540 -23.757 9.923 0.09 28.75 12 LYS B N 1
ATOM 692 C CA A LYS B 1 12 ? 32.830 -24.189 11.139 0.91 30.34 12 LYS B CA 1
ATOM 693 C CA B LYS B 1 12 ? 32.831 -24.127 11.141 0.09 30.59 12 LYS B CA 1
ATOM 694 C C A LYS B 1 12 ? 31.628 -25.038 10.744 0.91 28.35 12 LYS B C 1
ATOM 695 C C B LYS B 1 12 ? 31.604 -24.966 10.801 0.09 29.66 12 LYS B C 1
ATOM 696 O O A LYS B 1 12 ? 31.277 -26.056 11.359 0.91 35.56 12 LYS B O 1
ATOM 697 O O B LYS B 1 12 ? 31.243 -25.887 11.535 0.09 32.97 12 LYS B O 1
ATOM 702 N N . LYS B 1 13 ? 30.967 -24.656 9.676 1.00 27.31 13 LYS B N 1
ATOM 703 C CA . LYS B 1 13 ? 29.819 -25.445 9.230 1.00 27.93 13 LYS B CA 1
ATOM 704 C C . LYS B 1 13 ? 29.991 -26.570 8.242 1.00 27.78 13 LYS B C 1
ATOM 705 O O . LYS B 1 13 ? 28.994 -27.165 7.816 1.00 31.32 13 LYS B O 1
ATOM 711 N N . LYS B 1 14 ? 31.208 -26.888 7.953 1.00 25.59 14 LYS B N 1
ATOM 712 C CA . LYS B 1 14 ? 31.526 -28.040 7.116 1.00 27.72 14 LYS B CA 1
ATOM 713 C C . LYS B 1 14 ? 30.792 -27.873 5.792 1.00 26.41 14 LYS B C 1
ATOM 714 O O . LYS B 1 14 ? 30.162 -28.778 5.314 1.00 33.86 14 LYS B O 1
ATOM 716 N N . ILE B 1 15 ? 30.901 -26.674 5.220 1.00 28.23 15 ILE B N 1
ATOM 717 C CA . ILE B 1 15 ? 30.386 -26.363 3.892 1.00 29.73 15 ILE B CA 1
ATOM 718 C C . ILE B 1 15 ? 31.562 -26.125 2.985 1.00 26.51 15 ILE B C 1
ATOM 719 O O . ILE B 1 15 ? 32.432 -25.329 3.370 1.00 27.39 15 ILE B O 1
ATOM 724 N N . SER B 1 16 ? 31.676 -26.771 1.821 1.00 26.75 16 SER B N 1
ATOM 725 C CA . SER B 1 16 ? 32.918 -26.401 1.124 1.00 27.39 16 SER B CA 1
ATOM 726 C C . SER B 1 16 ? 32.694 -25.142 0.297 1.00 22.10 16 SER B C 1
ATOM 727 O O . SER B 1 16 ? 31.561 -24.690 0.069 1.00 21.20 16 SER B O 1
ATOM 730 N N . GLN B 1 17 ? 33.841 -24.633 -0.202 1.00 23.13 17 GLN B N 1
ATOM 731 C CA . GLN B 1 17 ? 33.746 -23.503 -1.091 1.00 19.46 17 GLN B CA 1
ATOM 732 C C . GLN B 1 17 ? 32.849 -23.816 -2.284 1.00 19.47 17 GLN B C 1
ATOM 733 O O . GLN B 1 17 ? 32.061 -22.945 -2.680 1.00 16.84 17 GLN B O 1
ATOM 739 N N A SER B 1 18 ? 32.873 -25.008 -2.848 0.50 22.04 18 SER B N 1
ATOM 740 N N B SER B 1 18 ? 32.989 -24.958 -2.927 0.50 20.13 18 SER B N 1
ATOM 741 C CA A SER B 1 18 ? 31.982 -25.290 -3.988 0.50 22.59 18 SER B CA 1
ATOM 742 C CA B SER B 1 18 ? 32.235 -25.297 -4.146 0.50 19.96 18 SER B CA 1
ATOM 743 C C A SER B 1 18 ? 30.510 -25.311 -3.600 0.50 22.12 18 SER B C 1
ATOM 744 C C B SER B 1 18 ? 30.730 -25.212 -3.904 0.50 18.80 18 SER B C 1
ATOM 745 O O A SER B 1 18 ? 29.673 -24.772 -4.344 0.50 21.25 18 SER B O 1
ATOM 746 O O B SER B 1 18 ? 29.923 -24.712 -4.688 0.50 18.35 18 SER B O 1
ATOM 751 N N A GLU B 1 19 ? 30.056 -25.885 -2.481 0.61 19.41 19 GLU B N 1
ATOM 752 N N B GLU B 1 19 ? 30.300 -25.691 -2.759 0.39 20.23 19 GLU B N 1
ATOM 753 C CA A GLU B 1 19 ? 28.620 -25.782 -2.223 0.61 21.25 19 GLU B CA 1
ATOM 754 C CA B GLU B 1 19 ? 28.978 -25.815 -2.206 0.39 19.32 19 GLU B CA 1
ATOM 755 C C A GLU B 1 19 ? 28.217 -24.330 -1.997 0.61 18.02 19 GLU B C 1
ATOM 756 C C B GLU B 1 19 ? 28.345 -24.446 -1.978 0.39 16.59 19 GLU B C 1
ATOM 757 O O A GLU B 1 19 ? 27.173 -23.870 -2.481 0.61 19.45 19 GLU B O 1
ATOM 758 O O B GLU B 1 19 ? 27.236 -24.168 -2.458 0.39 15.73 19 GLU B O 1
ATOM 769 N N . LEU B 1 20 ? 29.021 -23.570 -1.269 1.00 15.93 20 LEU B N 1
ATOM 770 C CA . LEU B 1 20 ? 28.599 -22.175 -1.056 1.00 13.94 20 LEU B CA 1
ATOM 771 C C . LEU B 1 20 ? 28.531 -21.436 -2.402 1.00 12.38 20 LEU B C 1
ATOM 772 O O . LEU B 1 20 ? 27.565 -20.721 -2.681 1.00 12.30 20 LEU B O 1
ATOM 777 N N . ALA B 1 21 ? 29.511 -21.631 -3.247 1.00 12.66 21 ALA B N 1
ATOM 778 C CA . ALA B 1 21 ? 29.508 -20.980 -4.544 1.00 12.88 21 ALA B CA 1
ATOM 779 C C . ALA B 1 21 ? 28.312 -21.389 -5.369 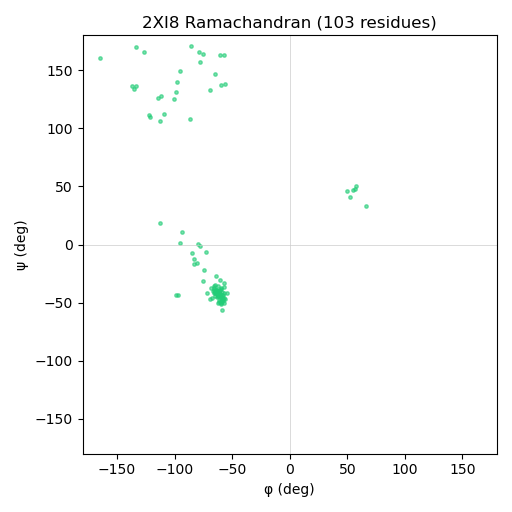1.00 12.27 21 ALA B C 1
ATOM 780 O O . ALA B 1 21 ? 27.710 -20.551 -6.079 1.00 12.99 21 ALA B O 1
ATOM 782 N N . ALA B 1 22 ? 27.919 -22.663 -5.340 1.00 14.11 22 ALA B N 1
ATOM 783 C CA . ALA B 1 22 ? 26.767 -23.155 -6.112 1.00 14.24 22 ALA B CA 1
ATOM 784 C C . ALA B 1 22 ? 25.493 -22.492 -5.595 1.00 13.76 22 ALA B C 1
ATOM 785 O O . ALA B 1 22 ? 24.635 -22.115 -6.406 1.00 15.93 22 ALA B O 1
ATOM 787 N N . LEU B 1 23 ? 25.333 -22.341 -4.270 1.00 13.48 23 LEU B N 1
ATOM 788 C CA . LEU B 1 23 ? 24.171 -21.664 -3.724 1.00 13.16 23 LEU B CA 1
ATOM 789 C C . LEU B 1 23 ? 24.039 -20.218 -4.171 1.00 11.68 23 LEU B C 1
ATOM 790 O O . LEU 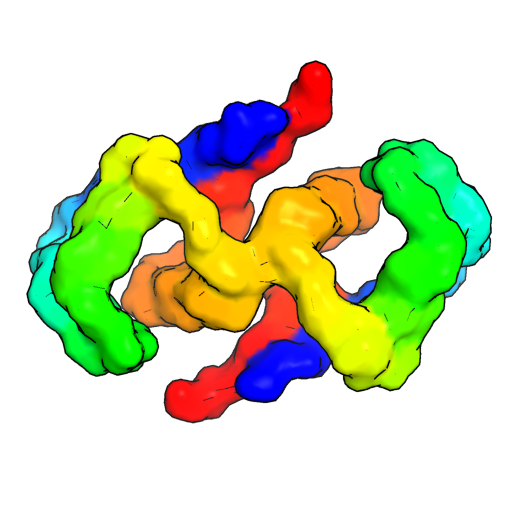B 1 23 ? 22.967 -19.691 -4.430 1.00 12.80 23 LEU B O 1
ATOM 795 N N . LEU B 1 24 ? 25.199 -19.560 -4.238 1.00 11.66 24 LEU B N 1
ATOM 796 C CA . LEU B 1 24 ? 25.300 -18.153 -4.593 1.00 12.05 24 LEU B CA 1
ATOM 797 C C . LEU B 1 24 ? 25.307 -17.877 -6.069 1.00 11.82 24 LEU B C 1
ATOM 798 O O . LEU B 1 24 ? 25.220 -16.747 -6.499 1.00 13.19 24 LEU B O 1
ATOM 803 N N . GLU B 1 25 ? 25.475 -18.911 -6.886 1.00 12.50 25 GLU B N 1
ATOM 804 C CA . GLU B 1 25 ? 25.662 -18.804 -8.323 1.00 13.45 25 GLU B CA 1
ATOM 805 C C . GLU B 1 25 ? 26.852 -17.881 -8.682 1.00 12.54 25 GLU B C 1
ATOM 806 O O . GLU B 1 25 ? 26.739 -17.020 -9.564 1.00 15.54 25 GLU B O 1
ATOM 812 N N . VAL B 1 26 ? 27.972 -18.132 -7.971 1.00 12.23 26 VAL B N 1
ATOM 813 C CA . VAL B 1 26 ? 29.250 -17.480 -8.341 1.00 12.16 26 VAL B CA 1
ATOM 814 C C . VAL B 1 26 ? 30.320 -18.548 -8.516 1.00 12.68 26 VAL B C 1
ATOM 815 O O . VAL B 1 26 ? 30.161 -19.674 -8.097 1.00 13.17 26 VAL B O 1
ATOM 819 N N . SER B 1 27 ? 31.435 -18.168 -9.127 1.00 13.30 27 SER B N 1
ATOM 820 C CA . SER B 1 27 ? 32.563 -19.063 -9.233 1.00 13.66 27 SER B CA 1
ATOM 821 C C . SER B 1 27 ? 33.138 -19.388 -7.863 1.00 13.29 27 SER B C 1
ATOM 822 O O . SER B 1 27 ? 33.198 -18.550 -6.978 1.00 12.69 27 SER B O 1
ATOM 825 N N . ARG B 1 28 ? 33.647 -20.622 -7.748 1.00 13.72 28 ARG B N 1
ATOM 826 C CA . ARG B 1 28 ? 34.417 -20.939 -6.538 1.00 13.11 28 ARG B CA 1
ATOM 827 C C . ARG B 1 28 ? 35.577 -20.006 -6.337 1.00 12.49 28 ARG B C 1
ATOM 828 O O . ARG B 1 28 ? 35.969 -19.677 -5.236 1.00 13.11 28 ARG B O 1
ATOM 836 N N . GLN B 1 29 ? 36.268 -19.559 -7.367 1.00 12.91 29 GLN B N 1
ATOM 837 C CA . GLN B 1 29 ? 37.338 -18.613 -7.318 1.00 13.47 29 GLN B CA 1
ATOM 838 C C . GLN B 1 29 ? 36.900 -17.286 -6.677 1.00 12.70 29 GLN B C 1
ATOM 839 O O . GLN B 1 29 ? 37.739 -16.643 -6.042 1.00 13.90 29 GLN B O 1
ATOM 845 N N . THR B 1 30 ? 35.637 -16.901 -6.871 1.00 13.38 30 THR B N 1
ATOM 846 C CA . THR B 1 30 ? 35.152 -15.653 -6.258 1.00 13.89 30 THR B CA 1
ATOM 847 C C . THR B 1 30 ? 34.995 -15.804 -4.758 1.00 13.66 30 THR B C 1
ATOM 848 O O . THR B 1 30 ? 35.379 -14.918 -3.990 1.00 14.22 30 THR B O 1
ATOM 852 N N . ILE B 1 31 ? 34.462 -16.961 -4.309 1.00 15.25 31 ILE B N 1
ATOM 853 C CA . ILE B 1 31 ? 34.426 -17.198 -2.860 1.00 16.65 31 ILE B CA 1
ATOM 854 C C . ILE B 1 31 ? 35.814 -17.257 -2.256 1.00 15.84 31 ILE B C 1
ATOM 855 O O . ILE B 1 31 ? 36.054 -16.643 -1.207 1.00 16.85 31 ILE B O 1
ATOM 860 N N . ASN B 1 32 ? 36.695 -17.962 -2.943 1.00 15.26 32 ASN B N 1
ATOM 861 C CA . ASN B 1 32 ? 38.056 -18.033 -2.409 1.00 16.03 32 ASN B CA 1
ATOM 862 C C . ASN B 1 32 ? 38.686 -16.642 -2.346 1.00 13.99 32 ASN B C 1
ATOM 863 O O . ASN B 1 32 ? 39.370 -16.308 -1.376 1.00 15.58 32 ASN B O 1
ATOM 868 N N . GLY B 1 33 ? 38.468 -15.816 -3.382 1.00 13.78 33 GLY B N 1
ATOM 869 C CA . GLY B 1 33 ? 39.067 -14.481 -3.356 1.00 13.18 33 GLY B CA 1
ATOM 870 C C . GLY B 1 33 ? 38.567 -13.601 -2.243 1.00 13.27 33 GLY B C 1
ATOM 871 O O . GLY B 1 33 ? 39.325 -12.874 -1.625 1.00 14.55 33 GLY B O 1
ATOM 872 N N . ILE B 1 34 ? 37.226 -13.721 -1.994 1.00 13.45 34 ILE B N 1
ATOM 873 C CA . ILE B 1 34 ? 36.679 -12.991 -0.863 1.00 15.12 34 ILE B CA 1
ATOM 874 C C . ILE B 1 34 ? 37.263 -13.519 0.437 1.00 17.01 34 ILE B C 1
ATOM 875 O O . ILE B 1 34 ? 37.641 -12.764 1.345 1.00 17.84 34 ILE B O 1
ATOM 880 N N . GLU B 1 35 ? 37.364 -14.834 0.633 1.00 17.88 35 GLU B N 1
ATOM 881 C CA . GLU B 1 35 ? 37.936 -15.389 1.851 1.00 18.70 35 GLU B CA 1
ATOM 882 C C . GLU B 1 35 ? 39.394 -14.985 2.099 1.00 19.34 35 GLU B C 1
ATOM 883 O O . GLU B 1 35 ? 39.748 -14.928 3.253 1.00 22.06 35 GLU B O 1
ATOM 889 N N . LYS B 1 36 ? 40.133 -14.770 1.035 1.00 16.64 36 LYS B N 1
ATOM 890 C CA . LYS B 1 36 ? 41.529 -14.403 1.128 1.00 18.16 36 LYS B CA 1
ATOM 891 C C . LYS B 1 36 ? 41.680 -12.884 1.117 1.00 16.89 36 LYS B C 1
ATOM 892 O O . LYS B 1 36 ? 42.796 -12.387 1.011 1.00 20.21 36 LYS B O 1
ATOM 898 N N A ASN B 1 37 ? 40.648 -12.078 1.276 0.50 17.52 37 ASN B N 1
ATOM 899 N N B ASN B 1 37 ? 40.548 -12.209 1.189 0.50 17.05 37 ASN B N 1
ATOM 900 C CA A ASN B 1 37 ? 40.727 -10.627 1.394 0.50 18.31 37 ASN B CA 1
ATOM 901 C CA B ASN B 1 37 ? 40.552 -10.756 1.279 0.50 18.26 37 ASN B CA 1
ATOM 902 C C A ASN B 1 37 ? 41.137 -9.977 0.070 0.50 15.28 37 ASN B C 1
ATOM 903 C C B ASN B 1 37 ? 41.286 -10.107 0.109 0.50 15.72 37 ASN B C 1
ATOM 904 O O A ASN B 1 37 ? 41.573 -8.830 0.061 0.50 16.14 37 ASN B O 1
ATOM 905 O O B ASN B 1 37 ? 42.058 -9.172 0.257 0.50 18.55 37 ASN B O 1
ATOM 914 N N . LYS B 1 38 ? 41.021 -10.621 -1.082 1.00 14.22 38 LYS B N 1
ATOM 915 C CA . LYS B 1 38 ? 41.528 -10.046 -2.323 1.00 12.09 38 LYS B CA 1
ATOM 916 C C . LYS B 1 38 ? 40.647 -8.928 -2.873 1.00 12.10 38 LYS B C 1
ATOM 917 O O . LYS B 1 38 ? 41.130 -8.026 -3.534 1.00 13.43 38 LYS B O 1
ATOM 923 N N . TYR B 1 39 ? 39.363 -8.994 -2.582 1.00 11.87 39 TYR B N 1
ATOM 924 C CA . TYR B 1 39 ? 38.356 -8.040 -3.004 1.00 11.41 39 TYR B CA 1
ATOM 925 C C . TYR B 1 39 ? 37.115 -8.271 -2.146 1.00 11.91 39 TYR B C 1
ATOM 926 O O . TYR B 1 39 ? 36.951 -9.326 -1.541 1.00 14.27 39 TYR B O 1
ATOM 935 N N . ASN B 1 40 ? 36.254 -7.262 -2.091 1.00 11.80 40 ASN B N 1
ATOM 936 C CA . ASN B 1 40 ? 34.960 -7.350 -1.428 1.00 12.29 40 ASN B CA 1
ATOM 937 C C . ASN B 1 40 ? 33.852 -7.687 -2.369 1.00 11.31 40 ASN B C 1
ATOM 938 O O . ASN B 1 40 ? 33.857 -7.237 -3.510 1.0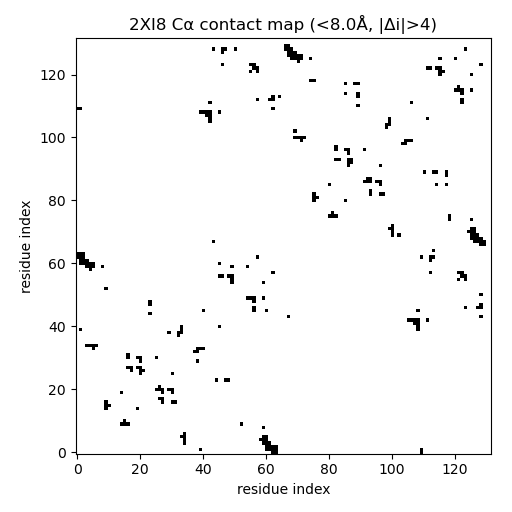0 13.10 40 ASN B O 1
ATOM 943 N N . PRO B 1 41 ? 32.817 -8.384 -1.875 1.00 11.09 41 PRO B N 1
ATOM 944 C CA . PRO B 1 41 ? 31.623 -8.599 -2.672 1.00 11.84 41 PRO B CA 1
ATOM 945 C C . PRO B 1 41 ? 30.792 -7.312 -2.716 1.00 10.79 41 PRO B C 1
ATOM 946 O O . PRO B 1 41 ? 30.944 -6.427 -1.885 1.00 11.91 41 PRO B O 1
ATOM 950 N N . SER B 1 42 ? 29.868 -7.251 -3.660 1.00 11.42 42 SER B N 1
ATOM 951 C CA . SER B 1 42 ? 28.796 -6.261 -3.601 1.00 11.59 42 SER B CA 1
ATOM 952 C C . SER B 1 42 ? 27.991 -6.474 -2.335 1.00 10.66 42 SER B C 1
ATOM 953 O O . SER B 1 42 ? 28.009 -7.568 -1.727 1.00 11.11 42 SER B O 1
ATOM 956 N N . LEU B 1 43 ? 27.212 -5.465 -1.948 1.00 11.33 43 LEU B N 1
ATOM 957 C CA . LEU B 1 43 ? 26.318 -5.641 -0.802 1.00 10.89 43 LEU B CA 1
ATOM 958 C C . LEU B 1 43 ? 25.345 -6.802 -1.024 1.00 11.08 43 LEU B C 1
ATOM 959 O O . LEU B 1 43 ? 25.156 -7.611 -0.094 1.00 11.21 43 LEU B O 1
ATOM 964 N N . GLN B 1 44 ? 24.767 -6.924 -2.209 1.00 11.42 44 GLN B N 1
ATOM 965 C CA . GLN B 1 44 ? 23.802 -8.020 -2.394 1.00 12.70 44 GLN B CA 1
ATOM 966 C C . GLN B 1 44 ? 24.466 -9.376 -2.285 1.00 11.56 44 GLN B C 1
ATOM 967 O O . GLN B 1 44 ? 23.931 -10.286 -1.653 1.00 11.22 44 GLN B O 1
ATOM 973 N N . LEU B 1 45 ? 25.655 -9.531 -2.879 1.00 11.29 45 LEU B N 1
ATOM 974 C CA . LEU B 1 45 ? 26.338 -10.810 -2.687 1.00 10.88 45 LEU B CA 1
ATOM 975 C C . LEU B 1 45 ? 26.681 -11.013 -1.239 1.00 10.68 45 LEU B C 1
ATOM 976 O O . LEU B 1 45 ? 26.537 -12.166 -0.731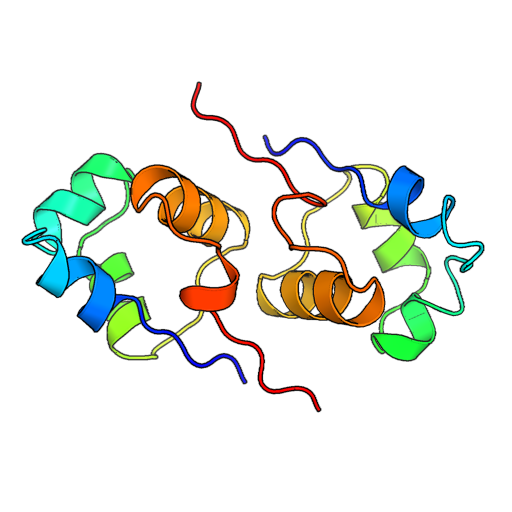 1.00 10.97 45 LEU B O 1
ATOM 981 N N . ALA B 1 46 ? 27.108 -9.997 -0.512 1.00 10.45 46 ALA B N 1
ATOM 982 C CA . ALA B 1 46 ? 27.393 -10.157 0.916 1.00 11.09 46 ALA B CA 1
ATOM 983 C C . ALA B 1 46 ? 26.148 -10.600 1.694 1.00 10.45 46 ALA B C 1
ATOM 984 O O . ALA B 1 46 ? 26.219 -11.471 2.564 1.00 11.06 46 ALA B O 1
ATOM 986 N N . LEU B 1 47 ? 25.000 -10.026 1.401 1.00 10.92 47 LEU B N 1
ATOM 987 C CA . LEU B 1 47 ? 23.750 -10.419 2.041 1.00 10.66 47 LEU B CA 1
ATOM 988 C C . LEU B 1 47 ? 23.365 -11.835 1.690 1.00 9.84 47 LEU B C 1
ATOM 989 O O . LEU B 1 47 ? 22.842 -12.552 2.555 1.00 11.29 47 LEU B O 1
ATOM 994 N N . LYS B 1 48 ? 23.634 -12.297 0.484 1.00 10.06 48 LYS B N 1
ATOM 995 C CA . LYS B 1 48 ? 23.389 -13.688 0.109 1.00 9.66 48 LYS B CA 1
ATOM 996 C C . LYS B 1 48 ? 24.335 -14.633 0.837 1.00 9.63 48 LYS B C 1
ATOM 997 O O . LYS B 1 48 ? 23.904 -15.710 1.259 1.00 10.25 48 LYS B O 1
ATOM 1003 N N . ILE B 1 49 ? 25.577 -14.232 1.037 1.00 9.79 49 ILE B N 1
ATOM 1004 C CA . ILE B 1 49 ? 26.534 -15.021 1.816 1.00 10.75 49 ILE B CA 1
ATOM 1005 C C . ILE B 1 49 ? 25.985 -15.206 3.227 1.00 10.97 49 ILE B C 1
ATOM 1006 O O . ILE B 1 49 ? 25.971 -16.312 3.764 1.00 11.47 49 ILE B O 1
ATOM 1011 N N . ALA B 1 50 ? 25.591 -14.099 3.827 1.00 10.89 50 ALA B N 1
ATOM 1012 C CA . ALA B 1 50 ? 25.055 -14.134 5.195 1.00 11.30 50 ALA B CA 1
ATOM 1013 C C . ALA B 1 50 ? 23.838 -15.019 5.293 1.00 11.26 50 ALA B C 1
ATOM 1014 O O . ALA B 1 50 ? 23.651 -15.800 6.218 1.00 13.13 50 ALA B O 1
ATOM 1016 N N . TYR B 1 51 ? 22.955 -14.934 4.277 1.00 10.84 51 TYR B N 1
ATOM 1017 C CA . TYR B 1 51 ? 21.753 -15.756 4.213 1.00 11.27 51 TYR B CA 1
ATOM 1018 C C . TYR B 1 51 ? 22.108 -17.236 4.188 1.00 11.20 51 TYR B C 1
ATOM 1019 O O . TYR B 1 51 ? 21.560 -18.053 4.925 1.00 12.41 51 TYR B O 1
ATOM 1028 N N . TYR B 1 52 ? 23.012 -17.625 3.284 1.00 11.01 52 TYR B N 1
ATOM 1029 C CA . TYR B 1 52 ? 23.317 -19.039 3.083 1.00 12.14 52 TYR B CA 1
ATOM 1030 C C . TYR B 1 52 ? 24.163 -19.561 4.223 1.00 12.59 52 TYR B C 1
ATOM 1031 O O . TYR B 1 52 ? 24.150 -20.775 4.456 1.00 16.53 52 TYR B O 1
ATOM 1040 N N . LEU B 1 53 ? 24.870 -18.731 4.968 1.00 12.98 53 LEU B N 1
ATOM 1041 C CA . LEU B 1 53 ? 25.591 -19.151 6.154 1.00 13.82 53 LEU B CA 1
ATOM 1042 C C . LEU B 1 53 ? 24.801 -18.951 7.453 1.00 15.65 53 LEU B C 1
ATOM 1043 O O . LEU B 1 53 ? 25.335 -19.246 8.536 1.00 17.92 53 LEU B O 1
ATOM 1048 N N . ASN B 1 54 ? 23.574 -18.466 7.361 1.00 14.58 54 ASN B N 1
ATOM 1049 C CA . ASN B 1 54 ? 22.746 -18.299 8.559 1.00 15.71 54 ASN B CA 1
ATOM 1050 C C . ASN B 1 54 ? 23.453 -17.518 9.631 1.00 17.05 54 ASN B C 1
ATOM 1051 O O . ASN B 1 54 ? 23.357 -17.954 10.786 1.00 20.05 54 ASN B O 1
ATOM 1056 N N . THR B 1 55 ? 24.157 -16.479 9.255 1.00 16.28 55 THR B N 1
ATOM 1057 C CA . THR B 1 55 ? 25.005 -15.697 10.157 1.00 17.64 55 THR B CA 1
ATOM 1058 C C . THR B 1 55 ? 24.749 -14.231 9.919 1.00 17.14 55 THR B C 1
ATOM 1059 O O . THR B 1 55 ? 24.697 -13.846 8.741 1.00 15.88 55 THR B O 1
ATOM 1063 N N . PRO B 1 56 ? 24.619 -13.391 10.924 1.00 19.15 56 PRO B N 1
ATOM 1064 C CA . PRO B 1 56 ? 24.483 -11.950 10.682 1.00 20.22 56 PRO B CA 1
ATOM 1065 C C . PRO B 1 56 ? 25.646 -11.437 9.867 1.00 18.43 56 PRO B C 1
ATOM 1066 O O . PRO B 1 56 ? 26.796 -11.856 10.133 1.00 19.47 56 PRO B O 1
ATOM 1070 N N A LEU B 1 57 ? 25.395 -10.573 8.912 0.50 17.58 57 LEU B N 1
ATOM 1071 N N B LEU B 1 57 ? 25.404 -10.558 8.911 0.50 16.57 57 LEU B N 1
ATOM 1072 C CA A LEU B 1 57 ? 26.465 -10.146 8.012 0.50 16.04 57 LEU B CA 1
ATOM 1073 C CA B LEU B 1 57 ? 26.382 -10.061 7.952 0.50 16.22 57 LEU B CA 1
ATOM 1074 C C A LEU B 1 57 ? 27.631 -9.579 8.821 0.50 16.91 57 LEU B C 1
ATOM 1075 C C B LEU B 1 57 ? 27.548 -9.376 8.658 0.50 17.66 57 LEU B C 1
ATOM 1076 O O A LEU B 1 57 ? 28.784 -9.933 8.542 0.50 15.23 57 LEU B O 1
ATOM 1077 O O B LEU B 1 57 ? 28.682 -9.455 8.152 0.50 16.88 57 LEU B O 1
ATOM 1086 N N . GLU B 1 58 ? 27.320 -8.762 9.823 1.00 20.62 58 GLU B N 1
ATOM 1087 C CA . GLU B 1 58 ? 28.439 -8.162 10.580 1.00 21.45 58 GLU B CA 1
ATOM 1088 C C . GLU B 1 58 ? 29.297 -9.137 11.367 1.00 22.44 58 GLU B C 1
ATOM 1089 O O . GLU B 1 58 ? 30.367 -8.681 11.816 1.00 27.72 58 GLU B O 1
ATOM 1095 N N . ASP B 1 59 ? 28.886 -10.371 11.534 1.00 22.26 59 ASP B N 1
ATOM 1096 C CA . ASP B 1 59 ? 29.752 -11.400 12.108 1.00 23.53 59 ASP B CA 1
ATOM 1097 C C . ASP B 1 59 ? 30.702 -11.929 11.020 1.00 23.30 59 ASP B C 1
ATOM 1098 O O . ASP B 1 59 ? 31.685 -12.585 11.373 1.00 21.96 59 ASP B O 1
ATOM 1103 N N . ILE B 1 60 ? 30.380 -11.641 9.754 1.00 16.39 60 ILE B N 1
ATOM 1104 C CA . ILE B 1 60 ? 31.210 -12.137 8.658 1.00 13.09 60 ILE B CA 1
ATOM 1105 C C . ILE B 1 60 ? 32.159 -11.035 8.202 1.00 12.26 60 ILE B C 1
ATOM 1106 O O . ILE B 1 60 ? 33.324 -11.287 7.999 1.00 14.40 60 ILE B O 1
ATOM 1111 N N . PHE B 1 61 ? 31.646 -9.820 8.073 1.00 13.50 61 PHE B N 1
ATOM 1112 C CA . PHE B 1 61 ? 32.416 -8.688 7.596 1.00 13.63 61 PHE B CA 1
ATOM 1113 C C . PHE B 1 61 ? 32.363 -7.621 8.689 1.00 15.07 61 PHE B C 1
ATOM 1114 O O . PHE B 1 61 ? 31.307 -7.051 8.900 1.00 20.35 61 PHE B O 1
ATOM 1122 N N . GLN B 1 62 ? 33.467 -7.337 9.352 1.00 19.00 62 GLN B N 1
ATOM 1123 C CA . GLN B 1 62 ? 33.511 -6.428 10.498 1.00 24.31 62 GLN B CA 1
ATOM 1124 C C . GLN B 1 62 ? 34.226 -5.165 10.070 1.00 26.49 62 GLN B C 1
ATOM 1125 O O . GLN B 1 62 ? 35.424 -5.230 9.807 1.00 39.75 62 GLN B O 1
ATOM 1131 N N . TRP B 1 63 ? 33.538 -4.034 9.992 1.00 22.73 63 TRP B N 1
ATOM 1132 C CA . TRP B 1 63 ? 34.117 -2.739 9.735 1.00 22.09 63 TRP B CA 1
ATOM 1133 C C . TRP B 1 63 ? 34.301 -2.016 11.090 1.00 19.65 63 TRP B C 1
ATOM 1134 O O . TRP B 1 63 ? 33.418 -2.014 11.991 1.00 23.52 63 TRP B O 1
ATOM 1145 N N . GLN B 1 64 ? 35.391 -1.350 11.204 1.00 19.44 64 GLN B N 1
ATOM 1146 C CA . GLN B 1 64 ? 35.721 -0.532 12.380 1.00 23.08 64 GLN B CA 1
ATOM 1147 C C . GLN B 1 64 ? 36.278 0.791 11.930 1.00 23.10 64 GLN B C 1
ATOM 1148 O O . GLN B 1 64 ? 37.114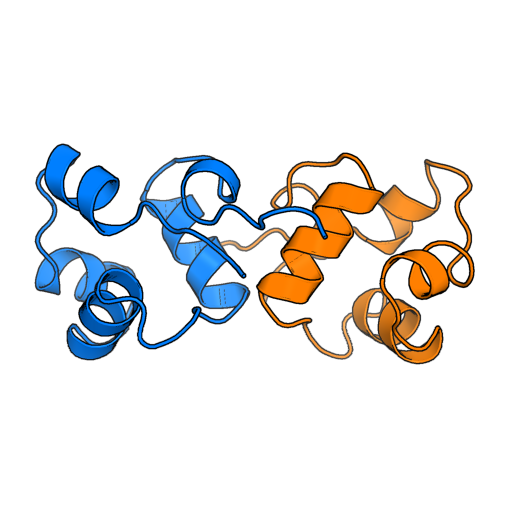 0.828 11.023 1.00 36.27 64 GLN B O 1
ATOM 1150 N N . PRO B 1 65 ? 35.865 1.940 12.469 1.00 19.76 65 PRO B N 1
ATOM 1151 C CA . PRO B 1 65 ? 36.452 3.254 12.121 1.00 20.22 65 PRO B CA 1
ATOM 1152 C C . PRO B 1 65 ? 37.922 3.271 12.371 1.00 25.42 65 PRO B C 1
ATOM 1153 O O . PRO B 1 65 ? 38.447 2.488 13.184 1.00 35.18 65 PRO B O 1
ATOM 1157 N N . GLU B 1 66 ? 38.684 4.202 11.834 1.00 27.83 66 GLU B N 1
ATOM 1158 C CA . GLU B 1 66 ? 40.117 4.386 12.063 1.00 29.40 66 GLU B CA 1
#